Protein AF-A0A2V8SWH3-F1 (afdb_monomer)

Structure (mmCIF, N/CA/C/O backbone):
data_AF-A0A2V8SWH3-F1
#
_entry.id   AF-A0A2V8SWH3-F1
#
loop_
_atom_site.group_PDB
_atom_site.id
_atom_site.type_symbol
_atom_site.label_atom_id
_atom_site.label_alt_id
_atom_site.label_comp_id
_atom_site.label_asym_id
_atom_site.label_entity_id
_atom_site.label_seq_id
_atom_site.pdbx_PDB_ins_code
_atom_site.Cartn_x
_atom_site.Cartn_y
_atom_site.Cartn_z
_atom_site.occupancy
_atom_site.B_iso_or_equiv
_atom_site.auth_seq_id
_atom_site.auth_comp_id
_atom_site.auth_asym_id
_atom_site.auth_atom_id
_atom_site.pdbx_PDB_model_num
ATOM 1 N N . GLU A 1 1 ? -31.175 -6.627 20.370 1.00 55.41 1 GLU A N 1
ATOM 2 C CA . GLU A 1 1 ? -30.376 -5.481 19.891 1.00 55.41 1 GLU A CA 1
ATOM 3 C C . GLU A 1 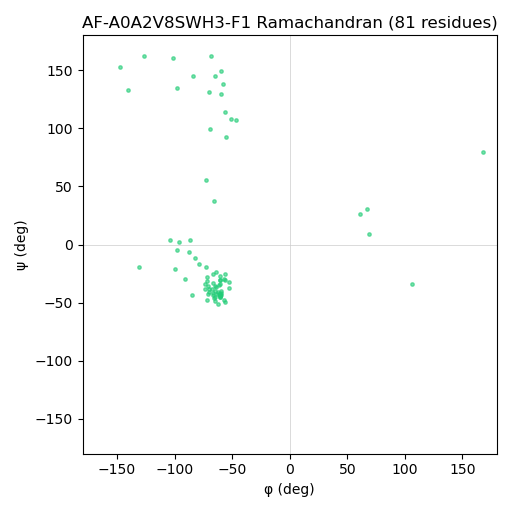1 ? -28.919 -5.666 20.306 1.00 55.41 1 GLU A C 1
ATOM 5 O O . GLU A 1 1 ? -28.486 -5.115 21.302 1.00 55.41 1 GLU A O 1
ATOM 10 N N . LEU A 1 2 ? -28.186 -6.532 19.601 1.00 56.06 2 LEU A N 1
ATOM 11 C CA . LEU A 1 2 ? -26.771 -6.821 19.903 1.00 56.06 2 LEU A CA 1
ATOM 12 C C . LEU A 1 2 ? -25.879 -6.743 18.651 1.00 56.06 2 LEU A C 1
ATOM 14 O O . LEU A 1 2 ? -24.669 -6.596 18.762 1.00 56.06 2 LEU A O 1
ATOM 18 N N . LEU A 1 3 ? -26.481 -6.826 17.455 1.00 52.00 3 LEU A N 1
ATOM 19 C CA . LEU A 1 3 ? -25.765 -6.729 16.182 1.00 52.00 3 LEU A CA 1
ATOM 20 C C . LEU A 1 3 ? -25.313 -5.295 15.882 1.00 52.00 3 LEU A C 1
ATOM 22 O O . LEU A 1 3 ? -24.207 -5.109 15.396 1.00 52.00 3 LEU A O 1
ATOM 26 N N . SER A 1 4 ? -26.132 -4.290 16.205 1.00 51.88 4 SER A N 1
ATOM 27 C CA . SER A 1 4 ? -25.830 -2.887 15.892 1.00 51.88 4 SER A CA 1
ATOM 28 C C . SER A 1 4 ? -24.591 -2.373 16.635 1.00 51.88 4 SER A C 1
ATOM 30 O O . SER A 1 4 ? -23.787 -1.652 16.062 1.00 51.88 4 SER A O 1
ATOM 32 N N . THR A 1 5 ? -24.375 -2.821 17.875 1.00 52.00 5 THR A N 1
ATOM 33 C CA . THR A 1 5 ? -23.205 -2.440 18.686 1.00 52.00 5 THR A CA 1
ATOM 34 C C . THR A 1 5 ? -21.908 -3.086 18.191 1.00 52.00 5 THR A C 1
ATOM 36 O O . THR A 1 5 ? -20.841 -2.492 18.298 1.00 52.00 5 THR 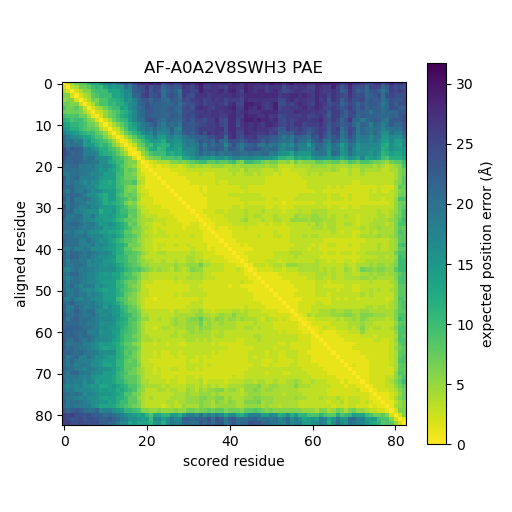A O 1
ATOM 39 N N . LEU A 1 6 ? -21.976 -4.294 17.619 1.00 52.38 6 LEU A N 1
ATOM 40 C CA . LEU A 1 6 ? -20.801 -4.952 17.035 1.00 52.38 6 LEU A CA 1
ATOM 41 C C . LEU A 1 6 ? -20.354 -4.283 15.730 1.00 52.38 6 LEU A C 1
ATOM 43 O O . LEU A 1 6 ? -19.166 -4.304 15.423 1.00 52.38 6 LEU A O 1
ATOM 47 N N . VAL A 1 7 ? -21.282 -3.660 14.994 1.00 52.41 7 VAL A N 1
ATOM 48 C CA . VAL A 1 7 ? -20.949 -2.868 13.802 1.00 52.41 7 VAL A CA 1
ATOM 49 C C . VAL A 1 7 ? -20.250 -1.569 14.196 1.00 52.41 7 VAL A C 1
ATOM 51 O O . VAL A 1 7 ? -19.220 -1.267 13.612 1.00 52.41 7 VAL A O 1
ATOM 54 N N . GLU A 1 8 ? -20.705 -0.864 15.239 1.00 46.81 8 GLU A N 1
ATOM 55 C CA . GLU A 1 8 ? -20.020 0.351 15.722 1.00 46.81 8 GLU A CA 1
ATOM 56 C C . GLU A 1 8 ? -18.586 0.077 16.202 1.00 46.81 8 GLU A C 1
ATOM 58 O O . GLU A 1 8 ? -17.702 0.900 15.988 1.00 46.81 8 GLU A O 1
ATOM 63 N N . ILE A 1 9 ? -18.320 -1.085 16.810 1.00 48.41 9 ILE A N 1
ATOM 64 C CA . ILE A 1 9 ? -16.957 -1.464 17.222 1.00 48.41 9 ILE A CA 1
ATOM 65 C C . ILE A 1 9 ? -16.083 -1.788 16.000 1.00 48.41 9 ILE A C 1
ATOM 67 O O . ILE A 1 9 ? -14.909 -1.430 15.990 1.00 48.41 9 ILE A O 1
ATOM 71 N N . TYR A 1 10 ? -16.651 -2.401 14.956 1.00 47.50 10 TYR A N 1
ATOM 72 C CA . TYR A 1 10 ? -15.932 -2.690 13.712 1.00 47.50 10 TYR A CA 1
ATOM 73 C C . TYR A 1 10 ? -15.699 -1.428 12.859 1.00 47.50 10 TYR A C 1
ATOM 75 O O . TYR A 1 10 ? -14.650 -1.281 12.243 1.00 47.50 10 TYR A O 1
ATOM 83 N N . GLU A 1 11 ? -16.632 -0.470 12.865 1.00 47.22 11 GLU A N 1
ATOM 84 C CA . GLU A 1 11 ? -16.489 0.830 12.186 1.00 47.22 11 GLU A CA 1
ATOM 85 C C . GLU A 1 11 ? -15.497 1.769 12.893 1.00 47.22 11 GLU A C 1
ATOM 87 O O . GLU A 1 11 ? -14.966 2.696 12.274 1.00 47.22 11 GLU A O 1
ATOM 92 N N . ASN A 1 12 ? -15.2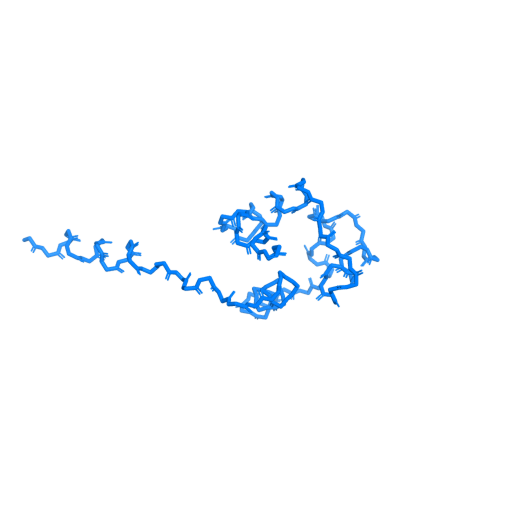03 1.501 14.169 1.00 43.44 12 ASN A N 1
ATOM 93 C CA . ASN A 1 12 ? -14.219 2.233 14.960 1.00 43.44 12 ASN A CA 1
ATOM 94 C C . ASN A 1 12 ? -12.839 1.556 15.001 1.00 43.44 12 ASN A C 1
ATOM 96 O O . ASN A 1 12 ? -11.906 2.116 15.577 1.00 43.44 12 ASN A O 1
ATOM 100 N N . GLU A 1 13 ? -12.649 0.428 14.303 1.00 45.22 13 GLU A N 1
ATOM 101 C CA . GLU A 1 13 ? -11.325 0.025 13.815 1.00 45.22 13 GLU A CA 1
ATOM 102 C C . GLU A 1 13 ? -10.926 0.937 12.641 1.00 45.22 13 GLU A C 1
ATOM 104 O O . GLU A 1 13 ? -10.577 0.507 11.540 1.00 45.22 13 GLU A O 1
ATOM 109 N N . GLN A 1 14 ? -10.934 2.250 12.893 1.00 49.06 14 GLN A N 1
ATOM 110 C CA . GLN A 1 14 ? -9.953 3.129 12.292 1.00 49.06 14 GLN A CA 1
ATOM 111 C C . GLN A 1 14 ? -8.619 2.513 12.692 1.00 49.06 14 GLN A C 1
ATOM 113 O O . GLN A 1 14 ? -8.152 2.756 13.801 1.00 49.06 14 GLN A O 1
ATOM 118 N N . TYR A 1 15 ? -8.054 1.643 11.845 1.00 48.06 15 TYR A N 1
ATOM 119 C CA . TYR A 1 15 ? -6.657 1.255 11.951 1.00 48.06 15 TYR A CA 1
ATOM 120 C C . TYR A 1 15 ? -5.923 2.577 12.124 1.00 48.06 15 TYR A C 1
ATOM 122 O O . TYR A 1 15 ? -5.939 3.362 11.169 1.00 48.06 15 TYR A O 1
ATOM 130 N N . PRO A 1 16 ? -5.412 2.897 13.332 1.00 48.59 16 PRO A N 1
ATOM 131 C CA . PRO A 1 16 ? -4.791 4.184 13.562 1.00 48.59 16 PRO A CA 1
ATOM 132 C C . PRO A 1 16 ? -3.714 4.253 12.507 1.00 48.59 16 PRO A C 1
ATOM 134 O O . PRO A 1 16 ? -2.862 3.366 12.500 1.00 48.59 16 PRO A O 1
ATOM 137 N N . ILE A 1 17 ? -3.859 5.189 11.557 1.00 53.41 17 ILE A N 1
ATOM 138 C CA . ILE A 1 17 ? -2.941 5.340 10.431 1.00 53.41 17 ILE A CA 1
ATOM 139 C C . ILE A 1 17 ? -1.584 5.379 11.105 1.00 53.41 17 ILE A C 1
ATOM 141 O O . ILE A 1 17 ? -1.341 6.328 11.857 1.00 53.41 17 ILE A O 1
ATOM 145 N N . PRO A 1 18 ? -0.757 4.326 10.983 1.00 53.06 18 PRO A N 1
ATOM 146 C CA . PRO A 1 18 ? 0.502 4.356 11.686 1.00 53.06 18 PRO A CA 1
ATOM 147 C C . PRO A 1 18 ? 1.210 5.612 11.180 1.00 53.06 18 PRO A C 1
ATOM 149 O O . PRO A 1 18 ? 1.172 5.863 9.975 1.00 53.06 18 PRO A O 1
ATOM 152 N N . ASP A 1 19 ? 1.866 6.386 12.045 1.00 59.62 19 ASP A N 1
ATOM 153 C CA . ASP A 1 19 ? 2.805 7.453 11.640 1.00 59.62 19 ASP A CA 1
ATOM 154 C C . ASP A 1 19 ? 4.051 6.843 10.951 1.00 59.62 19 ASP A C 1
ATOM 156 O O . ASP A 1 19 ? 5.203 7.222 11.156 1.00 59.62 19 ASP A O 1
ATOM 160 N N . ALA A 1 20 ? 3.834 5.796 10.164 1.00 68.62 20 ALA A N 1
ATOM 161 C CA . ALA A 1 20 ? 4.812 5.047 9.440 1.00 68.62 20 ALA A CA 1
ATOM 162 C C . ALA A 1 20 ? 4.826 5.574 8.006 1.00 68.62 20 ALA A C 1
ATOM 164 O O . ALA A 1 20 ? 3.777 5.722 7.373 1.00 68.62 20 ALA A O 1
ATOM 165 N N . PRO A 1 21 ? 6.014 5.807 7.443 1.00 79.38 21 PRO A N 1
ATOM 166 C CA . PRO A 1 21 ? 6.122 6.218 6.058 1.00 79.38 21 PRO A CA 1
ATOM 167 C C . PRO A 1 21 ? 5.499 5.157 5.128 1.00 79.38 21 PRO A C 1
ATOM 169 O O . PRO A 1 21 ? 5.581 3.961 5.426 1.00 79.38 21 PRO A O 1
ATOM 172 N N . PRO A 1 22 ? 4.935 5.544 3.964 1.00 82.06 22 PRO A N 1
ATOM 173 C CA . PRO A 1 22 ? 4.153 4.640 3.110 1.00 82.06 22 PRO A CA 1
ATOM 174 C C . PRO A 1 22 ? 4.864 3.330 2.746 1.00 82.06 22 PRO A C 1
ATOM 176 O O . PRO A 1 22 ? 4.236 2.282 2.622 1.00 82.06 22 PRO A O 1
ATOM 179 N N . HIS A 1 23 ? 6.191 3.364 2.609 1.00 87.19 23 HIS A N 1
ATOM 180 C CA . HIS A 1 23 ? 6.999 2.182 2.314 1.00 87.19 23 HIS A CA 1
ATOM 181 C C . HIS A 1 23 ? 7.005 1.149 3.454 1.00 87.19 23 HIS A C 1
ATOM 183 O O . HIS A 1 23 ? 7.030 -0.049 3.182 1.00 87.19 23 HIS A O 1
ATOM 189 N N . VAL A 1 24 ? 6.937 1.589 4.714 1.00 87.38 24 VAL A N 1
ATOM 190 C CA . VAL A 1 24 ? 6.827 0.705 5.884 1.00 87.38 24 VAL A CA 1
ATOM 191 C C . VAL A 1 24 ? 5.449 0.054 5.920 1.00 87.38 24 VAL A C 1
ATOM 193 O O . VAL A 1 24 ? 5.366 -1.149 6.145 1.00 87.38 24 VAL A O 1
ATOM 196 N N . MET A 1 25 ? 4.380 0.798 5.616 1.00 86.75 25 MET A N 1
ATOM 197 C CA . MET A 1 25 ? 3.035 0.214 5.526 1.00 86.75 25 MET A CA 1
ATOM 198 C C . MET A 1 25 ? 2.958 -0.868 4.451 1.00 86.75 25 MET A C 1
ATOM 200 O O . MET A 1 25 ? 2.438 -1.951 4.698 1.00 86.75 25 MET A O 1
ATOM 204 N N . ILE A 1 26 ? 3.527 -0.609 3.269 1.00 88.19 26 ILE A N 1
ATOM 205 C CA . ILE A 1 26 ? 3.580 -1.604 2.189 1.00 88.19 26 ILE A CA 1
ATOM 206 C C . ILE A 1 26 ? 4.332 -2.858 2.654 1.00 88.19 26 ILE A C 1
ATOM 208 O O . ILE A 1 26 ? 3.867 -3.966 2.401 1.00 88.19 26 ILE A O 1
ATOM 212 N N . GLN A 1 27 ? 5.461 -2.705 3.355 1.00 90.00 27 GLN A N 1
ATOM 213 C CA . GLN A 1 27 ? 6.210 -3.840 3.903 1.00 90.00 27 GLN A CA 1
ATOM 214 C C . GLN A 1 27 ? 5.407 -4.636 4.939 1.00 90.00 27 GLN A C 1
ATOM 216 O O . GLN A 1 27 ? 5.446 -5.863 4.898 1.00 90.00 27 GLN A O 1
ATOM 221 N N . GLN A 1 28 ? 4.657 -3.971 5.823 1.00 88.56 28 GLN A N 1
ATOM 222 C CA . GLN A 1 28 ? 3.790 -4.647 6.794 1.00 88.56 28 GLN A CA 1
ATOM 223 C C . GLN A 1 28 ? 2.658 -5.406 6.103 1.00 88.56 28 GLN A C 1
ATOM 225 O O . GLN A 1 28 ? 2.516 -6.603 6.318 1.00 88.56 28 GLN A O 1
ATOM 230 N N . PHE A 1 29 ? 1.943 -4.784 5.161 1.00 88.56 29 PHE A N 1
ATOM 231 C CA . PHE A 1 29 ? 0.909 -5.489 4.398 1.00 88.56 29 PHE A CA 1
ATOM 232 C C . PHE A 1 29 ? 1.457 -6.671 3.599 1.00 88.56 29 PHE A C 1
ATOM 234 O O . PHE A 1 29 ? 0.767 -7.675 3.421 1.00 88.56 29 PHE A O 1
ATOM 241 N N . MET A 1 30 ? 2.690 -6.561 3.100 1.00 91.44 30 MET A N 1
ATOM 242 C CA . MET A 1 30 ? 3.369 -7.684 2.470 1.00 91.44 30 MET A CA 1
ATOM 243 C C . MET A 1 30 ? 3.654 -8.804 3.468 1.00 91.44 30 MET A C 1
ATOM 245 O O . MET A 1 30 ? 3.386 -9.960 3.154 1.00 91.44 30 MET A O 1
ATOM 249 N N . LEU A 1 31 ? 4.169 -8.473 4.652 1.00 90.81 31 LEU A N 1
ATOM 250 C CA . LEU A 1 31 ? 4.469 -9.434 5.709 1.00 90.81 31 LEU A CA 1
ATOM 251 C C . LEU A 1 31 ? 3.200 -10.150 6.191 1.00 90.81 31 LEU A C 1
ATOM 253 O O . LEU A 1 31 ? 3.153 -11.378 6.159 1.00 90.81 31 LEU A O 1
ATOM 257 N N . ASP A 1 32 ? 2.157 -9.392 6.532 1.00 89.19 32 ASP A N 1
ATOM 258 C CA . ASP A 1 32 ? 0.882 -9.897 7.055 1.00 89.19 32 ASP A CA 1
ATOM 259 C C . ASP A 1 32 ? 0.174 -10.837 6.073 1.00 89.19 32 ASP A C 1
ATOM 261 O O . ASP A 1 32 ? -0.541 -11.757 6.469 1.00 89.19 32 ASP A O 1
ATOM 265 N N . ARG A 1 33 ? 0.380 -10.620 4.769 1.00 91.06 33 ARG A N 1
ATOM 266 C CA . ARG A 1 33 ? -0.242 -11.406 3.692 1.00 91.06 33 ARG A CA 1
ATOM 267 C C . ARG A 1 33 ? 0.706 -12.408 3.037 1.00 91.06 33 ARG A C 1
ATOM 269 O O . ARG A 1 33 ? 0.318 -13.048 2.063 1.00 91.06 33 ARG A O 1
ATOM 276 N N . GLY A 1 34 ? 1.940 -12.535 3.528 1.00 92.75 34 GLY A N 1
ATOM 277 C CA . GLY A 1 34 ? 2.956 -13.424 2.955 1.00 92.75 34 GLY A CA 1
ATOM 278 C C . GLY A 1 34 ? 3.337 -13.097 1.504 1.00 92.75 34 GLY A C 1
ATOM 279 O O . GLY A 1 34 ? 3.750 -13.985 0.756 1.00 92.75 34 GLY A O 1
ATOM 280 N N . LEU A 1 35 ? 3.181 -11.841 1.082 1.00 93.38 35 LEU A N 1
ATOM 281 C CA . LEU A 1 35 ? 3.458 -11.384 -0.278 1.00 93.38 35 LEU A CA 1
ATOM 282 C C . LEU A 1 35 ? 4.939 -11.059 -0.467 1.00 93.38 35 LEU A C 1
ATOM 284 O O . LEU A 1 35 ? 5.609 -10.498 0.400 1.00 93.38 35 LEU A O 1
ATOM 288 N N . ARG A 1 36 ? 5.450 -11.336 -1.665 1.00 93.50 36 ARG A N 1
ATOM 289 C CA . ARG A 1 36 ? 6.804 -10.966 -2.083 1.00 93.50 36 ARG A CA 1
ATOM 290 C C . ARG A 1 36 ? 6.752 -9.727 -2.965 1.00 93.50 36 ARG A C 1
ATOM 292 O O . ARG A 1 36 ? 5.754 -9.443 -3.616 1.00 93.50 36 ARG A O 1
ATOM 299 N N . GLN A 1 37 ? 7.881 -9.031 -3.097 1.00 91.62 37 GLN A N 1
ATOM 300 C CA . GLN A 1 37 ? 7.989 -7.879 -4.009 1.00 91.62 37 GLN A CA 1
ATOM 301 C C . GLN A 1 37 ? 7.615 -8.246 -5.460 1.00 91.62 37 GLN A C 1
ATOM 303 O O . GLN A 1 37 ? 7.084 -7.427 -6.203 1.00 91.62 37 GLN A O 1
ATOM 308 N N . ALA A 1 38 ? 7.847 -9.495 -5.873 1.00 91.56 38 ALA A N 1
ATOM 309 C CA . ALA A 1 38 ? 7.440 -9.977 -7.192 1.00 91.56 38 ALA A CA 1
ATOM 310 C C . ALA A 1 38 ? 5.917 -9.905 -7.418 1.00 91.56 38 ALA A C 1
ATOM 312 O O . ALA A 1 38 ? 5.490 -9.677 -8.547 1.00 91.56 38 ALA A O 1
ATOM 313 N N . ASP A 1 39 ? 5.121 -10.037 -6.357 1.00 92.00 39 ASP A N 1
ATOM 314 C CA . ASP A 1 39 ? 3.659 -10.056 -6.423 1.00 92.00 39 ASP A CA 1
ATOM 315 C C . ASP A 1 39 ? 3.076 -8.637 -6.561 1.00 92.00 39 ASP A C 1
ATOM 317 O O . ASP A 1 39 ? 1.953 -8.468 -7.025 1.00 92.00 39 ASP A O 1
ATOM 321 N N . LEU A 1 40 ? 3.868 -7.600 -6.256 1.00 90.81 40 LEU A N 1
ATOM 322 C CA . LEU A 1 40 ? 3.515 -6.194 -6.489 1.00 90.81 40 LEU A CA 1
ATOM 323 C C . LEU A 1 40 ? 3.910 -5.702 -7.892 1.00 90.81 40 LEU A C 1
ATOM 325 O O . LEU A 1 40 ? 3.569 -4.580 -8.272 1.00 90.81 40 LEU A O 1
ATOM 329 N N . VAL A 1 41 ? 4.617 -6.510 -8.690 1.00 92.50 41 VAL A N 1
ATOM 330 C CA . VAL A 1 41 ? 5.016 -6.134 -10.060 1.00 92.50 41 VAL A CA 1
ATOM 331 C C . VAL A 1 41 ? 3.812 -5.824 -10.955 1.00 92.50 41 VAL A C 1
ATOM 333 O O . VAL A 1 41 ? 3.882 -4.818 -11.653 1.00 92.50 41 VAL A O 1
ATOM 336 N N . PRO A 1 42 ? 2.695 -6.577 -10.927 1.00 90.19 42 PRO A N 1
ATOM 337 C CA . PRO A 1 42 ? 1.497 -6.222 -11.692 1.00 90.19 42 PRO A CA 1
ATOM 338 C C . PRO A 1 42 ? 0.851 -4.902 -11.240 1.00 90.19 42 PRO A C 1
ATOM 340 O O . PRO A 1 42 ? 0.159 -4.259 -12.020 1.00 90.19 42 PRO A O 1
ATOM 343 N N . VAL A 1 43 ? 1.088 -4.489 -9.990 1.00 89.62 43 VAL A N 1
ATOM 344 C CA . VAL A 1 43 ? 0.498 -3.286 -9.377 1.00 89.62 43 VAL A CA 1
ATOM 345 C C . VAL A 1 43 ? 1.313 -2.035 -9.712 1.00 89.62 43 VAL A C 1
ATOM 347 O O . VAL A 1 43 ? 0.755 -0.985 -10.039 1.00 89.62 43 VAL A O 1
ATOM 350 N N . LEU A 1 44 ? 2.642 -2.148 -9.624 1.00 87.38 44 LEU A N 1
ATOM 351 C CA . LEU A 1 44 ? 3.579 -1.035 -9.803 1.00 87.38 44 LEU A CA 1
ATOM 352 C C . LEU A 1 44 ? 4.213 -0.994 -11.201 1.00 87.38 44 LEU A C 1
ATOM 354 O O . LEU A 1 44 ? 4.652 0.066 -11.633 1.00 87.38 44 LEU A O 1
ATOM 358 N N . GLY A 1 45 ? 4.226 -2.108 -11.929 1.00 88.00 45 GLY A N 1
ATOM 359 C CA . GLY A 1 45 ? 4.635 -2.220 -13.331 1.00 88.00 45 GLY A CA 1
ATOM 360 C C . GLY A 1 45 ? 5.999 -2.878 -13.557 1.00 88.00 45 GLY A C 1
ATOM 361 O O . GLY A 1 45 ? 6.177 -3.582 -14.547 1.00 88.00 45 GLY A O 1
ATOM 362 N N . SER A 1 46 ? 6.978 -2.699 -12.663 1.00 91.19 46 SER A N 1
ATOM 363 C CA . SER A 1 46 ? 8.307 -3.317 -12.816 1.00 91.19 46 SER A CA 1
ATOM 364 C C . SER A 1 46 ? 8.954 -3.678 -11.480 1.00 91.19 46 SER A C 1
ATOM 366 O O . SER A 1 46 ? 8.708 -3.032 -10.463 1.00 91.19 46 SER A O 1
ATOM 368 N N . ARG A 1 47 ? 9.830 -4.695 -11.477 1.00 89.88 47 ARG A N 1
ATOM 369 C CA . ARG A 1 47 ? 10.558 -5.130 -10.266 1.00 89.88 47 ARG A CA 1
ATOM 370 C C . ARG A 1 47 ? 11.434 -4.028 -9.670 1.00 89.88 47 ARG A C 1
ATOM 372 O O . ARG A 1 47 ? 11.465 -3.889 -8.451 1.00 89.88 47 ARG A O 1
ATOM 379 N N . SER A 1 48 ? 12.115 -3.244 -10.508 1.00 91.44 48 SER A N 1
ATOM 380 C CA . SER A 1 48 ? 12.943 -2.125 -10.036 1.00 91.44 48 SER A CA 1
ATOM 381 C C . SER A 1 48 ? 12.100 -1.099 -9.293 1.00 91.44 48 SER A C 1
ATOM 383 O O . SER A 1 48 ? 12.467 -0.675 -8.203 1.00 91.44 48 SER A O 1
ATOM 385 N N . LEU A 1 49 ? 10.930 -0.765 -9.838 1.00 90.44 49 LEU A N 1
ATOM 386 C CA . LEU A 1 49 ? 10.050 0.225 -9.238 1.00 90.44 49 LEU A CA 1
ATOM 387 C C . LEU A 1 49 ? 9.406 -0.277 -7.945 1.00 90.44 49 LEU A C 1
ATOM 389 O O . LEU A 1 49 ? 9.314 0.483 -6.986 1.00 90.44 49 LEU A O 1
ATOM 393 N N . VAL A 1 50 ? 9.023 -1.559 -7.886 1.00 92.38 50 VAL A N 1
ATOM 394 C CA . VAL A 1 50 ? 8.587 -2.175 -6.626 1.00 92.38 50 VAL A CA 1
ATOM 395 C C . VAL A 1 50 ? 9.676 -2.031 -5.571 1.00 92.38 50 VAL A C 1
ATOM 397 O O . VAL A 1 50 ? 9.395 -1.563 -4.476 1.00 92.38 50 VAL A O 1
ATOM 400 N N . SER A 1 51 ? 10.918 -2.389 -5.897 1.00 92.06 51 SER A N 1
ATOM 401 C CA . SER A 1 51 ? 12.031 -2.288 -4.952 1.00 92.06 51 SER A CA 1
ATOM 402 C C . SER A 1 51 ? 12.261 -0.847 -4.490 1.00 92.06 51 SER A C 1
ATOM 404 O O . SER A 1 51 ? 12.451 -0.612 -3.300 1.00 92.06 51 SER A O 1
ATOM 406 N N . GLU A 1 52 ? 12.201 0.138 -5.389 1.00 91.56 52 GLU A N 1
ATOM 407 C CA . GLU A 1 52 ? 12.331 1.552 -5.018 1.00 91.56 52 GLU A CA 1
ATOM 408 C C . GLU A 1 52 ? 11.225 2.021 -4.066 1.00 91.56 52 GLU A C 1
ATOM 410 O O . GLU A 1 52 ? 11.519 2.723 -3.099 1.00 91.56 52 GLU A O 1
ATOM 415 N N . VAL A 1 53 ? 9.974 1.623 -4.316 1.00 90.56 53 VAL A N 1
ATOM 416 C CA . VAL A 1 53 ? 8.816 2.003 -3.493 1.00 90.56 53 VAL A CA 1
ATOM 417 C C . VAL A 1 53 ? 8.834 1.285 -2.145 1.00 90.56 53 VAL A C 1
ATOM 419 O O . VAL A 1 53 ? 8.696 1.929 -1.110 1.00 90.56 53 VAL A O 1
ATOM 422 N N . VAL A 1 54 ? 9.062 -0.031 -2.134 1.00 89.69 54 VAL A N 1
ATOM 423 C CA . VAL A 1 54 ? 9.102 -0.855 -0.913 1.00 89.69 54 VAL A CA 1
ATOM 424 C C . VAL A 1 54 ? 10.260 -0.443 -0.004 1.00 89.69 54 VAL A C 1
ATOM 426 O O . VAL A 1 54 ? 10.094 -0.408 1.210 1.00 89.69 54 VAL A O 1
ATOM 429 N N . ASN A 1 55 ? 11.408 -0.059 -0.571 1.00 89.81 55 ASN A N 1
ATOM 430 C CA . ASN A 1 55 ? 12.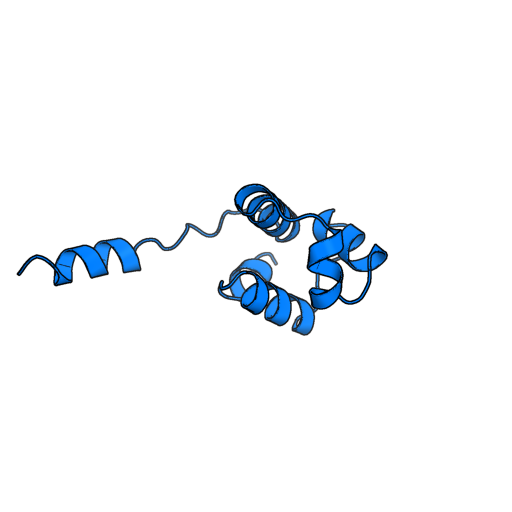554 0.441 0.195 1.00 89.81 55 ASN A CA 1
ATOM 431 C C . ASN A 1 55 ? 12.496 1.955 0.477 1.00 89.81 55 ASN A C 1
ATOM 433 O O . ASN A 1 55 ? 13.470 2.510 0.978 1.00 89.81 55 ASN A O 1
ATOM 437 N N . GLY A 1 56 ? 11.418 2.652 0.101 1.00 86.56 56 GLY A N 1
ATOM 438 C CA . GLY A 1 56 ? 11.256 4.088 0.357 1.00 86.56 56 GLY A CA 1
ATOM 439 C C . GLY A 1 56 ? 12.195 5.011 -0.429 1.00 86.56 56 GLY A C 1
ATOM 440 O O . GLY A 1 56 ? 12.214 6.213 -0.181 1.00 86.56 56 GLY A O 1
ATOM 441 N N . LYS A 1 57 ? 12.945 4.487 -1.408 1.00 87.38 57 LYS A N 1
ATOM 442 C CA . LYS A 1 57 ? 13.819 5.280 -2.293 1.00 87.38 57 LYS A CA 1
ATOM 443 C C . LYS A 1 57 ? 13.023 6.206 -3.208 1.00 87.38 57 LYS A C 1
ATOM 445 O O . LYS A 1 57 ? 13.548 7.212 -3.678 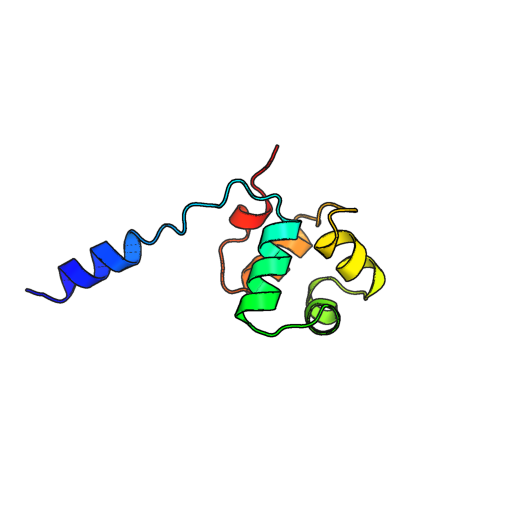1.00 87.38 57 LYS A O 1
ATOM 450 N N . ARG A 1 58 ? 11.764 5.853 -3.484 1.00 85.38 58 ARG A N 1
ATOM 451 C CA . ARG A 1 58 ? 10.871 6.613 -4.354 1.00 85.38 58 ARG A CA 1
ATOM 452 C C . ARG A 1 58 ? 9.454 6.636 -3.797 1.00 85.38 58 ARG A C 1
ATOM 454 O O . ARG A 1 58 ? 8.903 5.592 -3.458 1.00 85.38 58 ARG A O 1
ATOM 461 N N . LYS A 1 59 ? 8.837 7.822 -3.775 1.00 84.75 59 LYS A N 1
ATOM 462 C CA . LYS A 1 59 ? 7.404 7.955 -3.483 1.00 84.75 59 LYS A CA 1
ATOM 463 C C . LYS A 1 59 ? 6.579 7.401 -4.662 1.00 84.75 59 LYS A C 1
ATOM 465 O O . LYS A 1 59 ? 6.869 7.759 -5.810 1.00 84.75 59 LYS A O 1
ATOM 470 N N . PRO A 1 60 ? 5.569 6.545 -4.421 1.00 85.44 60 PRO A N 1
ATOM 471 C CA . PRO A 1 60 ? 4.672 6.089 -5.475 1.00 85.44 60 PRO A CA 1
ATOM 472 C C . PRO A 1 60 ? 3.849 7.264 -6.025 1.00 85.44 60 PRO A C 1
ATOM 474 O O . PRO A 1 60 ? 3.477 8.190 -5.310 1.00 85.44 60 PRO A O 1
ATOM 477 N N . SER A 1 61 ? 3.561 7.235 -7.323 1.00 87.94 61 SER A N 1
ATOM 478 C CA . SER A 1 61 ? 2.671 8.204 -7.972 1.00 87.94 61 SER A CA 1
ATOM 479 C C .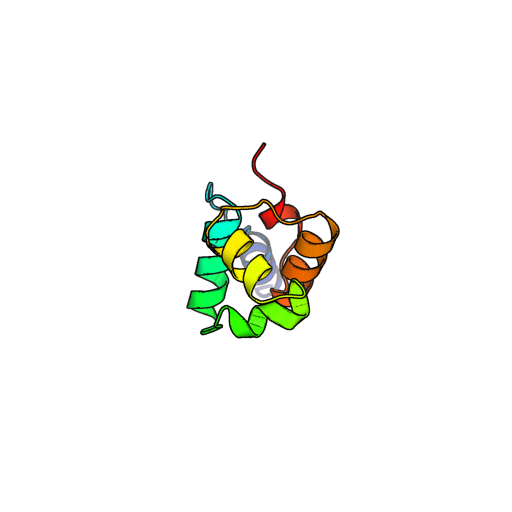 SER A 1 61 ? 1.216 8.025 -7.522 1.00 87.94 61 SER A C 1
ATOM 481 O O . SER A 1 61 ? 0.823 6.950 -7.074 1.00 87.94 61 SER A O 1
ATOM 483 N N . LYS A 1 62 ? 0.367 9.042 -7.731 1.00 86.69 62 LYS A N 1
ATOM 484 C CA . LYS A 1 62 ? -1.072 8.974 -7.398 1.00 86.69 62 LYS A CA 1
ATOM 485 C C . LYS A 1 62 ? -1.782 7.758 -8.011 1.00 86.69 62 LYS A C 1
ATOM 487 O O . LYS A 1 62 ? -2.644 7.169 -7.369 1.00 86.69 62 LYS A O 1
ATOM 492 N N . LEU A 1 63 ? -1.420 7.367 -9.236 1.00 88.81 63 LEU A N 1
ATOM 493 C CA . LEU A 1 63 ? -1.985 6.180 -9.889 1.00 88.81 63 LEU A CA 1
ATOM 494 C C . LEU A 1 63 ? -1.565 4.890 -9.171 1.00 88.81 63 LEU A C 1
ATOM 496 O O . LEU A 1 63 ? -2.390 4.020 -8.923 1.00 88.81 63 LEU A O 1
ATOM 500 N N . GLN A 1 64 ? -0.295 4.792 -8.787 1.00 88.75 64 GLN A N 1
ATOM 501 C CA . GLN A 1 64 ? 0.234 3.635 -8.064 1.00 88.75 64 GLN A CA 1
ATOM 502 C C . GLN A 1 64 ? -0.349 3.520 -6.666 1.00 88.75 64 GLN A C 1
ATOM 504 O O . GLN A 1 64 ? -0.658 2.420 -6.237 1.00 88.75 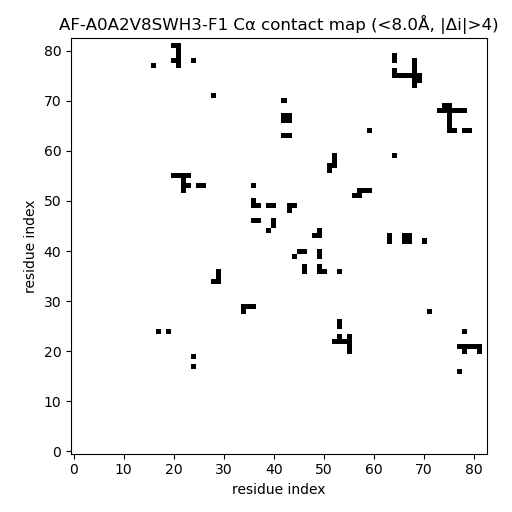64 GLN A O 1
ATOM 509 N N . VAL A 1 65 ? -0.550 4.643 -5.982 1.00 88.25 65 VAL A N 1
ATOM 510 C CA . VAL A 1 65 ? -1.225 4.676 -4.684 1.00 88.25 65 VAL A CA 1
ATOM 511 C C . VAL A 1 65 ? -2.656 4.151 -4.799 1.00 88.25 65 VAL A C 1
ATOM 513 O O . VAL A 1 65 ? -3.064 3.316 -3.996 1.00 88.25 65 VAL A O 1
ATOM 516 N N . LYS A 1 66 ? -3.397 4.546 -5.843 1.00 89.06 66 LYS A N 1
ATOM 517 C CA . LYS A 1 66 ? -4.724 3.974 -6.125 1.00 89.06 66 LYS A CA 1
ATOM 518 C C . LYS A 1 66 ? -4.664 2.470 -6.387 1.00 89.06 66 LYS A C 1
ATOM 520 O O . LYS A 1 66 ? -5.468 1.733 -5.825 1.00 89.06 66 LYS A O 1
ATOM 525 N N . ASN A 1 67 ? -3.704 2.013 -7.190 1.00 91.00 67 ASN A N 1
ATOM 526 C CA . ASN A 1 67 ? -3.532 0.589 -7.482 1.00 91.00 67 ASN A CA 1
ATOM 527 C C . ASN A 1 67 ? -3.146 -0.213 -6.231 1.00 91.00 67 ASN A C 1
ATOM 529 O O . ASN A 1 67 ? -3.652 -1.311 -6.042 1.00 91.00 67 ASN A O 1
ATOM 533 N N . LEU A 1 68 ? -2.281 0.332 -5.370 1.00 89.25 68 LEU A N 1
ATOM 534 C CA . LEU A 1 68 ? -1.896 -0.277 -4.096 1.00 89.25 68 LEU A CA 1
ATOM 535 C C . LEU A 1 68 ? -3.088 -0.347 -3.145 1.00 89.25 68 LEU A C 1
ATOM 537 O O . LEU A 1 68 ? -3.326 -1.403 -2.576 1.00 89.25 68 LEU A O 1
ATOM 541 N N . GLY A 1 69 ? -3.871 0.728 -3.022 1.00 89.19 69 GLY A N 1
ATOM 542 C CA . GLY A 1 69 ? -5.108 0.720 -2.239 1.00 89.19 69 GLY A CA 1
ATOM 543 C C . GLY A 1 69 ? -6.085 -0.350 -2.729 1.00 89.19 69 GLY A C 1
ATOM 544 O O . GLY A 1 69 ? -6.542 -1.171 -1.942 1.00 89.19 69 GLY A O 1
ATOM 545 N N . ALA A 1 70 ? -6.316 -0.430 -4.042 1.00 90.25 70 ALA A N 1
ATOM 546 C CA . ALA A 1 70 ? -7.171 -1.459 -4.634 1.00 90.25 70 ALA A CA 1
ATOM 547 C C . ALA A 1 70 ? -6.628 -2.884 -4.419 1.00 90.25 70 ALA A C 1
ATOM 549 O O . ALA A 1 70 ? -7.386 -3.785 -4.075 1.00 90.25 70 ALA A O 1
ATOM 550 N N . PHE A 1 71 ? -5.319 -3.086 -4.584 1.00 90.19 71 PHE A N 1
ATOM 551 C CA . PHE A 1 71 ? -4.664 -4.380 -4.388 1.00 90.19 71 PHE A CA 1
ATOM 552 C C . PHE A 1 71 ? -4.697 -4.826 -2.925 1.00 90.19 71 PHE A C 1
ATOM 554 O O . PHE A 1 71 ? -4.953 -5.992 -2.627 1.00 90.19 71 PHE A O 1
ATOM 561 N N . PHE A 1 72 ? -4.457 -3.896 -2.001 1.00 87.94 72 PHE A N 1
ATOM 562 C CA . PHE A 1 72 ? -4.505 -4.185 -0.580 1.00 87.94 72 PHE A CA 1
ATOM 563 C C . PHE A 1 72 ? -5.933 -4.164 -0.013 1.00 87.94 72 PHE A C 1
ATOM 565 O O . PHE A 1 72 ? -6.140 -4.656 1.092 1.00 87.94 72 PHE A O 1
ATOM 572 N N . GLY A 1 73 ? -6.929 -3.678 -0.752 1.00 86.62 73 GLY A N 1
ATOM 573 C CA . GLY A 1 73 ? -8.297 -3.532 -0.252 1.00 86.62 73 GLY A CA 1
ATOM 574 C C . GLY A 1 73 ? -8.413 -2.474 0.848 1.00 86.62 73 GLY A C 1
ATOM 575 O O . GLY A 1 73 ? -9.225 -2.620 1.753 1.00 86.62 73 GLY A O 1
ATOM 576 N N . VAL A 1 74 ? -7.571 -1.439 0.800 1.00 85.12 74 VAL A N 1
ATOM 577 C CA . VAL A 1 74 ? -7.527 -0.351 1.786 1.00 85.12 74 VAL A CA 1
ATOM 578 C C . VAL A 1 74 ? -7.638 1.007 1.092 1.00 85.12 74 VAL A C 1
ATOM 580 O O . VAL A 1 74 ? -7.409 1.119 -0.116 1.00 85.12 74 VAL A O 1
ATOM 583 N N . SER A 1 75 ? -7.978 2.061 1.842 1.00 84.44 75 SER A N 1
ATOM 584 C CA . SER A 1 75 ? -8.046 3.412 1.272 1.00 84.44 75 SER A CA 1
ATOM 585 C C . SER A 1 75 ? -6.678 3.834 0.710 1.00 84.44 75 SER A C 1
ATOM 587 O O . SER A 1 75 ? -5.681 3.761 1.433 1.00 84.44 75 SER A O 1
ATOM 589 N N . PRO A 1 76 ? -6.592 4.322 -0.546 1.00 84.50 76 PRO A N 1
ATOM 590 C CA . PRO A 1 76 ? -5.353 4.864 -1.106 1.00 84.50 76 PRO A CA 1
ATOM 591 C C . PRO A 1 76 ? -4.760 6.006 -0.269 1.00 84.50 76 PRO A C 1
ATOM 593 O O . PRO A 1 76 ? -3.554 6.232 -0.303 1.00 84.50 76 PRO A O 1
ATOM 596 N N . GLU A 1 77 ? -5.594 6.715 0.492 1.00 83.00 77 GLU A N 1
ATOM 597 C CA . GLU A 1 77 ? -5.185 7.828 1.353 1.00 83.00 77 GLU A CA 1
ATOM 598 C C . GLU A 1 77 ? -4.182 7.405 2.431 1.00 83.00 77 GLU A C 1
ATOM 600 O O . GLU A 1 77 ? -3.305 8.193 2.777 1.00 83.00 77 GLU A O 1
ATOM 605 N N . LEU A 1 78 ? -4.201 6.133 2.849 1.00 79.19 78 LEU A N 1
ATOM 606 C CA . LEU A 1 78 ? -3.208 5.565 3.768 1.00 79.19 78 LEU A CA 1
ATOM 607 C C . LEU A 1 78 ? -1.773 5.691 3.247 1.00 79.19 78 LEU A C 1
ATOM 609 O O . LEU A 1 78 ? -0.838 5.807 4.029 1.00 79.19 78 LEU A O 1
ATOM 613 N N . PHE A 1 79 ? -1.588 5.689 1.924 1.00 79.69 79 PHE A N 1
ATOM 614 C CA . PHE A 1 79 ? -0.273 5.835 1.301 1.00 79.69 79 PHE A CA 1
ATOM 615 C C . PHE A 1 79 ? 0.021 7.275 0.844 1.00 79.69 79 PHE A C 1
ATOM 617 O O . PHE A 1 79 ? 1.117 7.532 0.341 1.00 79.69 79 PHE A O 1
ATOM 624 N N . LEU A 1 80 ? -0.945 8.197 0.966 1.00 74.56 80 LEU A N 1
ATOM 625 C CA . LEU A 1 80 ? -0.788 9.622 0.641 1.00 74.56 80 LEU A CA 1
ATOM 626 C C . LEU A 1 80 ? -0.345 10.449 1.850 1.00 74.56 80 LEU A C 1
ATOM 628 O O . LEU A 1 80 ? 0.339 11.454 1.665 1.00 74.56 80 LEU A O 1
ATOM 632 N N . SER A 1 81 ? -0.723 10.031 3.057 1.00 61.25 81 SER A N 1
ATOM 633 C CA . SER A 1 81 ? -0.401 10.729 4.299 1.00 61.25 81 SER A CA 1
ATOM 634 C C . SER A 1 81 ? 1.091 10.625 4.603 1.00 61.25 81 SER A C 1
ATOM 636 O O . SER A 1 81 ? 1.561 9.576 5.030 1.00 61.25 81 SER A O 1
ATOM 638 N N . LEU A 1 82 ? 1.826 11.694 4.278 1.00 45.72 82 LEU A N 1
ATOM 639 C CA . LEU A 1 82 ? 3.026 12.241 4.934 1.00 45.72 82 LEU A CA 1
ATOM 640 C C . LEU A 1 82 ? 3.634 13.280 3.968 1.00 45.72 82 LEU A C 1
ATOM 642 O O . LEU A 1 82 ? 4.559 12.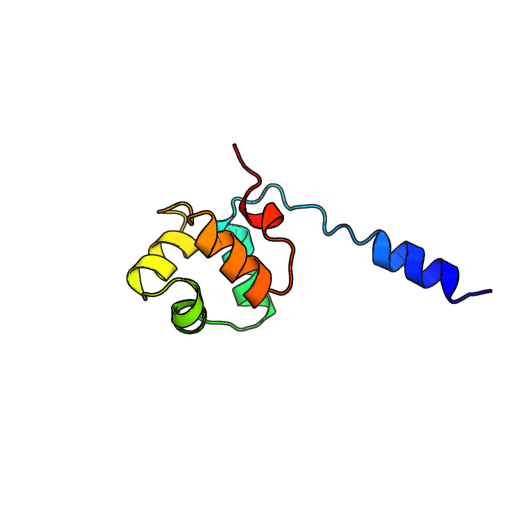998 3.185 1.00 45.72 82 LEU A O 1
ATOM 646 N N . GLU A 1 83 ? 3.029 14.470 3.981 1.00 40.12 83 GLU A N 1
ATOM 647 C CA . GLU A 1 83 ? 3.770 15.726 3.803 1.00 40.12 83 GLU A CA 1
ATOM 648 C C . GLU A 1 83 ? 4.327 16.163 5.157 1.00 40.12 83 GLU A C 1
ATOM 650 O O . GLU A 1 83 ? 3.589 16.027 6.159 1.00 40.12 83 GLU A O 1
#

Secondary structure (DSSP, 8-state):
--HHHHHHHHHT------S--HHHHHHHHHHHTT--GGGGHHHHSSHHHHHHHHTTSSPPPHHHHHHHH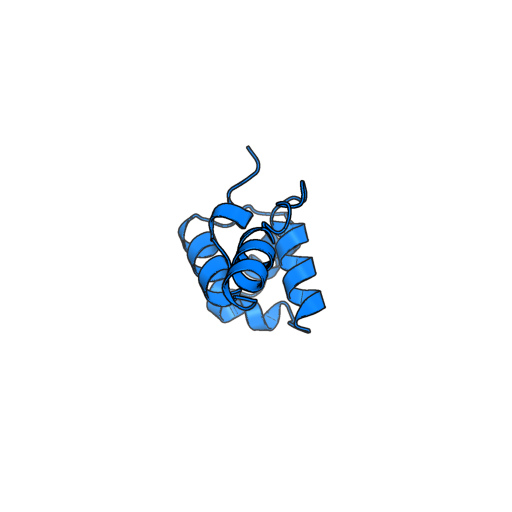HHHTS-GGGGT---

Sequence (83 aa):
ELLSTLVEIYENEQYPIPDAPPHVMIQQFMLDRGLRQADLVPVLGSRSLVSEVVNGKRKPSKLQVKNLGAFFGVSPELFLSLE

pLDDT: mean 78.01, std 17.19, range [40.12, 93.5]

Solvent-accessible surface area (backbone atoms only — not comparable to full-atom values): 4922 Å² total; per-residue (Å²): 141,65,67,69,63,56,48,55,57,59,71,61,61,61,70,71,76,64,98,49,57,44,23,57,52,52,49,48,57,24,60,80,66,73,52,52,67,75,73,41,19,85,57,61,68,35,64,70,55,31,52,31,28,52,69,55,77,38,83,73,51,75,69,39,31,45,38,48,12,62,73,69,74,46,67,35,62,71,60,61,64,77,130

Foldseek 3Di:
DPVVVVVVVVVPCPVPLPPDALLVVLVVLCVVVVHDLVNCCVLQVHSVRSCCSNVVVDQRDPSSLVSSCVVSVHDSVSNVPDD

Mean predicted aligned error: 9.29 Å

Nearest PDB structures (foldseek):
  3u3w-assembly1_B  TM=8.819E-01  e=4.338E-02  Bacillus thuringiensis Bt407
  2axv-assembly1_D  TM=8.313E-01  e=4.130E-01  Enterococcus faecalis
  4yv6-assembly2_D  TM=7.796E-01  e=3.502E-01  Streptococcus dysgalactiae
  2awi-assembly1_F  TM=8.367E-01  e=5.436E-01  Enterococcus faecalis
  4yv9-assembly2_D  TM=7.815E-01  e=4.130E-01  Streptococcus dysgalactiae

Radius of gyration: 14.72 Å; Cα contacts (8 Å, |Δi|>4): 68; chains: 1; bounding box: 44×29×33 Å